Protein AF-A0A1A8M4X8-F1 (afdb_monomer_lite)

Secondary structure (DSSP, 8-state):
------------------------EEE--HHHHHTTS-HHHHHHHHHHHHHH-S-HHHHHHHHHHHHHTT--HHHHHHTSPPPS-EEEHHHHHHHHHHHHHHTTTTTTS----

pLDDT: mean 73.69, std 20.89, range [28.02, 93.0]

Sequence (113 aa):
QQITFKTISRRERLNSSCFEQQEFFVEDVTALADNGCKNDFLCKVESILQSHGKEETLVRNLGTYIQSLNVNCTKELEKVPKSKVSKPITNLLQQLDRCSKWLNFNAQSSSSN

Structure (mmCIF, N/CA/C/O backbone):
data_AF-A0A1A8M4X8-F1
#
_entry.id   AF-A0A1A8M4X8-F1
#
loop_
_atom_site.group_PDB
_atom_site.id
_atom_site.type_symbol
_atom_site.label_atom_id
_atom_site.label_alt_id
_atom_site.label_comp_id
_atom_site.label_asym_id
_atom_site.label_entity_id
_atom_site.label_seq_id
_atom_site.pdbx_PDB_ins_code
_atom_site.Cartn_x
_atom_site.Cartn_y
_atom_site.Cartn_z
_atom_site.occupancy
_atom_site.B_iso_or_equiv
_atom_site.auth_seq_id
_atom_site.auth_comp_id
_atom_site.auth_asym_id
_atom_site.auth_atom_id
_atom_site.pdbx_PDB_model_num
ATOM 1 N N . GLN A 1 1 ? 19.396 -10.151 8.517 1.00 34.12 1 GLN A N 1
ATOM 2 C CA . GLN A 1 1 ? 18.239 -10.085 9.436 1.00 34.12 1 GLN A CA 1
ATOM 3 C C . GLN A 1 1 ? 16.988 -10.070 8.576 1.00 34.12 1 GLN A C 1
ATOM 5 O O . GLN A 1 1 ? 16.899 -9.238 7.687 1.00 34.12 1 GLN A O 1
ATOM 10 N N . GLN A 1 2 ? 16.107 -11.055 8.739 1.00 28.02 2 GLN A N 1
ATOM 11 C CA . GLN A 1 2 ? 14.896 -11.208 7.931 1.00 28.02 2 GLN A CA 1
ATOM 12 C C . GLN A 1 2 ? 13.773 -10.405 8.592 1.00 28.02 2 GLN A C 1
ATOM 14 O O . GLN A 1 2 ? 13.398 -10.715 9.724 1.00 28.02 2 GLN A O 1
ATOM 19 N N . ILE A 1 3 ? 13.241 -9.378 7.924 1.00 34.41 3 ILE A N 1
ATOM 20 C CA . ILE A 1 3 ? 12.040 -8.688 8.407 1.00 34.41 3 ILE A CA 1
ATOM 21 C C . ILE A 1 3 ? 10.857 -9.603 8.101 1.00 34.41 3 ILE A C 1
ATOM 23 O O . ILE A 1 3 ? 10.311 -9.634 7.003 1.00 34.41 3 ILE A O 1
ATOM 27 N N . THR A 1 4 ? 10.516 -10.426 9.085 1.00 29.64 4 THR A N 1
ATOM 28 C CA . THR A 1 4 ? 9.290 -11.214 9.068 1.00 29.64 4 THR A CA 1
ATOM 29 C C . THR A 1 4 ? 8.152 -10.259 9.395 1.00 29.64 4 THR A C 1
ATOM 31 O O . THR A 1 4 ? 8.036 -9.821 10.541 1.00 29.64 4 THR A O 1
ATOM 34 N N . PHE A 1 5 ? 7.301 -9.945 8.418 1.00 42.88 5 PHE A N 1
ATOM 35 C CA . PHE A 1 5 ? 5.971 -9.409 8.696 1.00 42.88 5 PHE A CA 1
ATOM 36 C C . PHE A 1 5 ? 5.200 -10.508 9.426 1.00 42.88 5 PHE A C 1
ATOM 38 O O . PHE A 1 5 ? 4.561 -11.362 8.811 1.00 42.88 5 PHE A O 1
ATOM 45 N N . LYS A 1 6 ? 5.348 -10.566 10.756 1.00 40.06 6 LYS A N 1
ATOM 46 C CA . LYS A 1 6 ? 4.531 -11.443 11.587 1.00 40.06 6 LYS A CA 1
ATOM 47 C C . LYS A 1 6 ? 3.098 -10.990 11.383 1.00 40.06 6 LYS A C 1
ATOM 49 O O . LYS A 1 6 ? 2.689 -9.941 11.868 1.00 40.06 6 LYS A O 1
ATOM 54 N N . THR A 1 7 ? 2.374 -11.799 10.625 1.00 40.06 7 THR A N 1
ATOM 55 C CA . THR A 1 7 ? 0.933 -11.752 10.474 1.00 40.06 7 THR A CA 1
ATOM 56 C C . THR A 1 7 ? 0.349 -11.531 11.862 1.00 40.06 7 THR A C 1
ATOM 58 O O . THR A 1 7 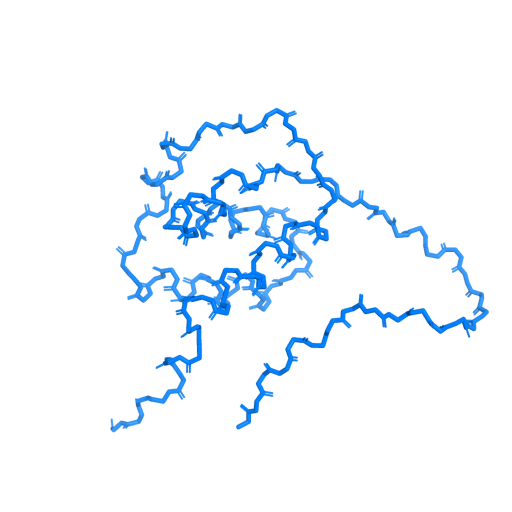? 0.564 -12.344 12.764 1.00 40.06 7 THR A O 1
ATOM 61 N N . ILE A 1 8 ? -0.345 -10.413 12.060 1.00 45.28 8 ILE A N 1
ATOM 62 C CA . ILE A 1 8 ? -1.147 -10.197 13.260 1.00 45.28 8 ILE A CA 1
ATOM 63 C C . ILE A 1 8 ? -2.333 -11.157 13.137 1.00 45.28 8 ILE A C 1
ATOM 65 O O . ILE A 1 8 ? -3.409 -10.820 12.666 1.00 45.28 8 ILE A O 1
ATOM 69 N N . SER A 1 9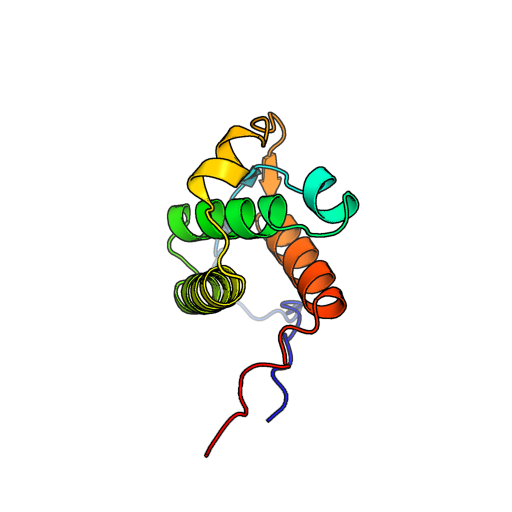 ? -2.087 -12.408 13.501 1.00 45.56 9 SER A N 1
ATOM 70 C CA . SER A 1 9 ? -3.097 -13.395 13.829 1.00 45.56 9 SER A CA 1
ATOM 71 C C . SER A 1 9 ? -2.749 -13.866 15.228 1.00 45.56 9 SER A C 1
ATOM 73 O O . SER A 1 9 ? -1.988 -14.810 15.423 1.00 45.56 9 SER A O 1
ATOM 75 N N . ARG A 1 10 ? -3.236 -13.130 16.230 1.00 41.31 10 ARG A N 1
ATOM 76 C CA . ARG A 1 10 ? -3.152 -13.547 17.630 1.00 41.31 10 ARG A CA 1
ATOM 77 C C . ARG A 1 10 ? -4.560 -13.822 18.140 1.00 41.31 10 ARG A C 1
ATOM 79 O O . ARG A 1 10 ? -5.135 -13.062 18.908 1.00 41.31 10 ARG A O 1
ATOM 86 N N . ARG A 1 11 ? -5.119 -14.941 17.674 1.00 47.22 11 ARG A N 1
ATOM 87 C CA . ARG A 1 11 ? -6.170 -15.668 18.393 1.00 47.22 11 ARG A CA 1
ATOM 88 C C . ARG A 1 11 ? -5.499 -16.486 19.498 1.00 47.22 11 ARG A C 1
ATOM 90 O O . ARG A 1 11 ? -5.334 -17.684 19.345 1.00 47.22 11 ARG A O 1
ATOM 97 N N . GLU A 1 12 ? -5.138 -15.849 20.607 1.00 43.81 12 GLU A N 1
ATOM 98 C CA . GLU A 1 12 ? -4.947 -16.551 21.882 1.00 43.81 12 GLU A CA 1
ATOM 99 C C . GLU A 1 12 ? -5.550 -15.700 23.001 1.00 43.81 12 GLU A C 1
ATOM 101 O O . GLU A 1 12 ? -5.107 -14.591 23.290 1.00 43.81 12 GLU A O 1
AT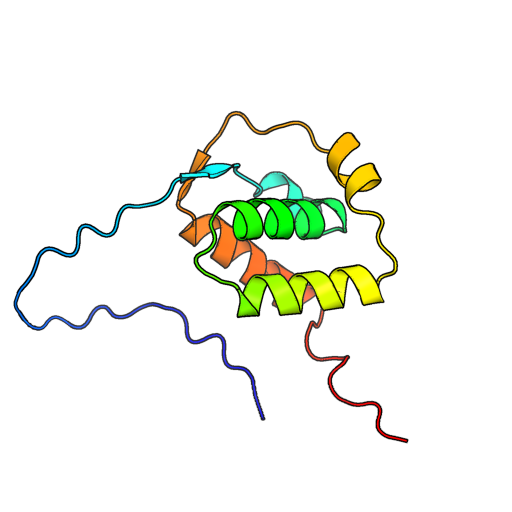OM 106 N N . ARG A 1 13 ? -6.655 -16.217 23.547 1.00 54.50 13 ARG A N 1
ATOM 107 C CA . ARG A 1 13 ? -7.441 -15.667 24.654 1.00 54.50 13 ARG A CA 1
ATOM 108 C C . ARG A 1 13 ? -6.578 -15.567 25.908 1.00 54.50 13 ARG A C 1
ATOM 110 O O . ARG A 1 13 ? -5.965 -16.569 26.244 1.00 54.50 13 ARG A O 1
ATOM 117 N N . LEU A 1 14 ? -6.665 -14.456 26.644 1.00 41.12 14 LEU A N 1
ATOM 118 C CA . LEU A 1 14 ? -6.620 -14.418 28.115 1.00 41.12 14 LEU A CA 1
ATOM 119 C C . LEU A 1 14 ? -7.131 -13.049 28.612 1.00 41.12 14 LEU A C 1
ATOM 121 O O . LEU A 1 14 ? -6.508 -12.024 28.379 1.00 41.12 14 LEU A O 1
ATOM 125 N N . ASN A 1 15 ? -8.305 -13.089 29.248 1.00 40.62 15 ASN A N 1
ATOM 126 C CA . ASN A 1 15 ? -8.881 -12.181 30.247 1.00 40.62 15 ASN A CA 1
ATOM 127 C C . ASN A 1 15 ? -8.636 -10.655 30.193 1.00 40.62 15 ASN A C 1
ATOM 129 O O . ASN A 1 15 ? -7.539 -10.156 30.402 1.00 40.62 15 ASN A O 1
ATOM 133 N N . SER A 1 16 ? -9.772 -9.950 30.223 1.00 44.34 16 SER A N 1
ATOM 134 C CA . SER A 1 16 ? -9.974 -8.674 30.924 1.00 44.34 16 SER A CA 1
ATOM 135 C C . SER A 1 16 ? -9.484 -7.396 30.241 1.00 44.34 16 SER A C 1
ATOM 137 O O . SER A 1 16 ? -8.562 -6.714 30.675 1.00 44.34 16 SER A O 1
ATOM 139 N N . SER A 1 17 ? -10.175 -7.033 29.170 1.00 39.00 17 SER A N 1
ATOM 140 C CA . SER A 1 17 ? -10.887 -5.754 29.011 1.00 39.00 17 SER A CA 1
ATOM 141 C C . SER A 1 17 ? -11.341 -5.690 27.559 1.00 39.00 17 SER A C 1
ATOM 143 O O . SER A 1 17 ? -10.605 -6.093 26.659 1.00 39.00 17 SER A O 1
ATOM 145 N N . CYS A 1 18 ? -12.575 -5.256 27.319 1.00 39.53 18 CYS A N 1
ATOM 146 C CA . CYS A 1 18 ? -13.041 -4.920 25.982 1.00 39.53 18 CYS A CA 1
ATOM 147 C C . CYS A 1 18 ? -12.182 -3.768 25.445 1.00 39.53 18 CYS A C 1
ATOM 149 O O . CYS A 1 18 ? -12.563 -2.608 25.545 1.00 39.53 18 CYS A O 1
ATOM 151 N N . PHE A 1 19 ? -11.012 -4.073 24.885 1.00 39.12 19 PHE A N 1
ATOM 152 C CA . PHE A 1 19 ? -10.448 -3.225 23.855 1.00 39.12 19 PHE A CA 1
ATOM 153 C C . PHE A 1 19 ? -11.410 -3.361 22.685 1.00 39.12 19 PHE A C 1
ATOM 155 O O . PHE A 1 19 ? -11.354 -4.329 21.927 1.00 39.12 19 PHE A O 1
ATOM 162 N N . GLU A 1 20 ? -12.348 -2.421 22.597 1.00 40.72 20 GLU A N 1
ATOM 163 C CA . GLU A 1 20 ? -12.983 -2.077 21.339 1.00 40.72 20 GLU A CA 1
ATOM 164 C C . GLU A 1 20 ? -11.841 -1.851 20.346 1.00 40.72 20 GLU A C 1
ATOM 166 O O . GLU A 1 20 ? -11.193 -0.803 20.328 1.00 40.72 20 GLU A O 1
ATOM 171 N N . GLN A 1 21 ? -11.516 -2.880 19.565 1.00 52.12 21 GLN A N 1
ATOM 172 C CA . GLN A 1 21 ? -10.753 -2.701 18.348 1.00 52.12 21 GLN A CA 1
ATOM 173 C C . GLN A 1 21 ? -11.663 -1.851 17.473 1.00 52.12 21 GLN A C 1
ATOM 175 O O . GLN A 1 21 ? -12.509 -2.391 16.769 1.00 52.12 21 GLN A O 1
ATOM 180 N N . GLN A 1 22 ? -11.574 -0.524 17.599 1.00 53.72 22 GLN A N 1
ATOM 181 C CA . GLN A 1 22 ? -12.186 0.377 16.637 1.00 53.72 22 GLN A CA 1
ATOM 182 C C . GLN A 1 22 ? -11.633 -0.051 15.284 1.00 53.72 22 GLN A C 1
ATOM 184 O O . GLN A 1 22 ? -10.461 0.169 14.976 1.00 53.72 22 GLN A O 1
ATOM 189 N N . GLU A 1 23 ? -12.450 -0.768 14.521 1.00 64.94 23 GLU A N 1
ATOM 190 C CA . GLU A 1 23 ? -12.135 -1.100 13.148 1.00 64.94 23 GLU A CA 1
ATOM 191 C C . GLU A 1 23 ? -12.170 0.220 12.391 1.00 64.94 23 GLU A C 1
ATOM 193 O O . GLU A 1 23 ? -13.227 0.765 12.080 1.00 64.94 23 GLU A O 1
ATOM 198 N N . PHE A 1 24 ? -10.991 0.797 12.178 1.00 78.88 24 PHE A N 1
ATOM 199 C CA . PHE A 1 24 ? -10.857 2.012 11.395 1.00 78.88 24 PHE A CA 1
ATOM 200 C C . PHE A 1 24 ? -11.112 1.662 9.935 1.00 78.88 24 PHE A C 1
ATOM 202 O O . PHE A 1 24 ? -10.438 0.802 9.362 1.00 78.88 24 PHE A O 1
ATOM 209 N N . PHE A 1 25 ? -12.095 2.331 9.341 1.00 86.19 25 PHE A N 1
ATOM 210 C CA . PHE A 1 25 ? -12.399 2.207 7.926 1.00 86.19 25 PHE A CA 1
ATOM 211 C C . PHE A 1 25 ? -11.639 3.277 7.153 1.00 86.19 25 PHE A C 1
ATOM 213 O O . PHE A 1 25 ? -11.669 4.457 7.495 1.00 86.19 25 PHE A O 1
ATOM 220 N N . VAL A 1 26 ? -10.958 2.847 6.102 1.00 89.19 26 VAL A N 1
ATOM 221 C CA . VAL A 1 26 ? -10.166 3.690 5.210 1.00 89.19 26 VAL A CA 1
ATOM 222 C C . VAL A 1 26 ? -10.604 3.466 3.773 1.00 89.19 26 VAL A C 1
ATOM 224 O O . VAL A 1 26 ? -11.311 2.507 3.466 1.00 89.19 26 VAL A O 1
ATOM 227 N N . GLU A 1 27 ? -10.203 4.366 2.887 1.00 90.50 27 GLU A N 1
ATOM 228 C CA . GLU A 1 27 ? -10.514 4.277 1.464 1.00 90.50 27 GLU A CA 1
ATOM 229 C C . GLU A 1 27 ? -10.030 2.948 0.854 1.00 90.50 27 GLU A C 1
ATOM 231 O O . GLU A 1 27 ? -8.908 2.502 1.105 1.00 90.50 27 GLU A O 1
ATOM 236 N N . ASP A 1 28 ? -10.883 2.300 0.055 1.00 90.50 28 ASP A N 1
ATOM 237 C CA . ASP A 1 28 ? -10.532 1.046 -0.609 1.00 90.50 28 ASP A CA 1
ATOM 238 C C . ASP A 1 28 ? -9.567 1.279 -1.778 1.00 90.50 28 ASP A C 1
ATOM 240 O O . ASP A 1 28 ? -9.911 1.927 -2.766 1.00 90.50 28 ASP A O 1
ATOM 244 N N . VAL A 1 29 ? -8.381 0.676 -1.680 1.00 91.56 29 VAL A N 1
ATOM 245 C CA . VAL A 1 29 ? -7.314 0.726 -2.692 1.00 91.56 29 VAL A CA 1
ATOM 246 C C . VAL A 1 29 ? -7.162 -0.580 -3.482 1.00 91.56 29 VAL A C 1
ATOM 248 O O . VAL A 1 29 ? -6.194 -0.735 -4.223 1.00 91.56 29 VAL A O 1
ATOM 251 N N . THR A 1 30 ? -8.092 -1.534 -3.340 1.00 90.94 30 THR A N 1
ATOM 252 C CA . THR A 1 30 ? -7.994 -2.868 -3.971 1.00 90.94 30 THR A CA 1
ATOM 253 C C . THR A 1 30 ? -7.793 -2.772 -5.486 1.00 90.94 30 THR A C 1
ATOM 255 O O . THR A 1 30 ? -6.914 -3.431 -6.028 1.00 90.94 30 THR A O 1
ATOM 258 N N . ALA A 1 31 ? -8.521 -1.878 -6.164 1.00 90.19 31 ALA A N 1
ATOM 259 C CA . ALA A 1 31 ? -8.377 -1.677 -7.607 1.00 90.19 31 ALA A CA 1
ATOM 260 C C . ALA A 1 31 ? -6.970 -1.197 -8.015 1.00 90.19 31 ALA A C 1
ATOM 262 O O . ALA A 1 31 ? -6.472 -1.583 -9.069 1.00 90.19 31 ALA A O 1
ATOM 263 N N . LEU A 1 32 ? -6.310 -0.386 -7.179 1.00 90.12 32 LEU A N 1
ATOM 264 C CA . LEU A 1 32 ? -4.941 0.081 -7.425 1.00 90.12 32 LEU A CA 1
ATOM 265 C C . LEU A 1 32 ? -3.925 -1.048 -7.204 1.00 90.12 32 LEU A C 1
ATOM 267 O O . LEU A 1 32 ? -2.975 -1.189 -7.974 1.00 90.12 32 LEU A O 1
ATOM 271 N N . ALA A 1 33 ? -4.151 -1.884 -6.185 1.00 89.19 33 ALA A N 1
ATOM 272 C CA . ALA A 1 33 ? -3.338 -3.072 -5.940 1.00 89.19 33 ALA A CA 1
ATOM 273 C C . ALA A 1 33 ? -3.449 -4.069 -7.107 1.00 89.19 33 ALA A C 1
ATOM 275 O O . ALA A 1 33 ? -2.433 -4.517 -7.637 1.00 89.19 33 ALA A O 1
ATOM 276 N N . ASP A 1 34 ? -4.670 -4.349 -7.569 1.00 88.81 34 ASP A N 1
ATOM 277 C CA . ASP A 1 34 ? -4.924 -5.261 -8.688 1.00 88.81 34 ASP A CA 1
ATOM 278 C C . ASP A 1 34 ? -4.430 -4.701 -10.036 1.00 88.81 34 ASP A C 1
ATOM 280 O O . ASP A 1 34 ? -4.078 -5.470 -10.927 1.00 88.81 34 ASP A O 1
ATOM 284 N N . ASN A 1 35 ? -4.292 -3.375 -10.168 1.00 87.50 35 ASN A N 1
ATOM 285 C CA . ASN A 1 35 ? -3.644 -2.721 -11.315 1.00 87.50 35 ASN A CA 1
ATOM 286 C C . ASN A 1 35 ? -2.097 -2.783 -11.274 1.00 87.50 35 ASN A C 1
ATOM 288 O O . ASN A 1 35 ? -1.412 -2.090 -12.036 1.00 87.50 35 ASN A O 1
ATOM 292 N N . GLY A 1 36 ? -1.534 -3.618 -10.398 1.00 86.12 36 GLY A N 1
ATOM 293 C CA . GLY A 1 36 ? -0.111 -3.946 -10.372 1.00 86.12 36 GLY A CA 1
ATOM 294 C C . GLY A 1 36 ? 0.713 -3.151 -9.365 1.00 86.12 36 GLY A C 1
ATOM 295 O O . GLY A 1 36 ? 1.906 -2.977 -9.596 1.00 86.12 36 GLY A O 1
ATOM 296 N N . CYS A 1 37 ? 0.110 -2.678 -8.269 1.00 88.75 37 CYS A N 1
ATOM 297 C CA . CYS A 1 37 ? 0.837 -2.050 -7.156 1.00 88.75 37 CYS A CA 1
ATOM 298 C C . CYS A 1 37 ? 1.760 -0.893 -7.589 1.00 88.75 37 CYS A C 1
ATOM 300 O O . CYS A 1 37 ? 2.893 -0.782 -7.120 1.00 88.75 37 CYS A O 1
ATOM 302 N N . LYS A 1 38 ? 1.297 -0.066 -8.532 1.00 89.31 38 LYS A N 1
ATOM 303 C CA . LYS A 1 38 ? 2.094 1.007 -9.137 1.00 89.31 38 LYS A CA 1
ATOM 304 C C . LYS A 1 38 ? 2.287 2.179 -8.161 1.00 89.31 38 LYS A C 1
ATOM 306 O O . LYS A 1 38 ? 1.877 2.149 -7.001 1.00 89.31 38 LYS A O 1
ATOM 311 N N . ASN A 1 39 ? 2.949 3.229 -8.636 1.00 90.81 39 ASN A N 1
ATOM 312 C CA . ASN A 1 39 ? 3.262 4.421 -7.846 1.00 90.81 39 ASN A CA 1
ATOM 313 C C . ASN A 1 39 ? 2.015 5.072 -7.223 1.00 90.81 39 ASN A C 1
ATOM 315 O O . ASN A 1 39 ? 2.059 5.512 -6.078 1.00 90.81 39 ASN A O 1
ATOM 319 N N . ASP A 1 40 ? 0.897 5.074 -7.948 1.00 91.75 40 ASP A N 1
AT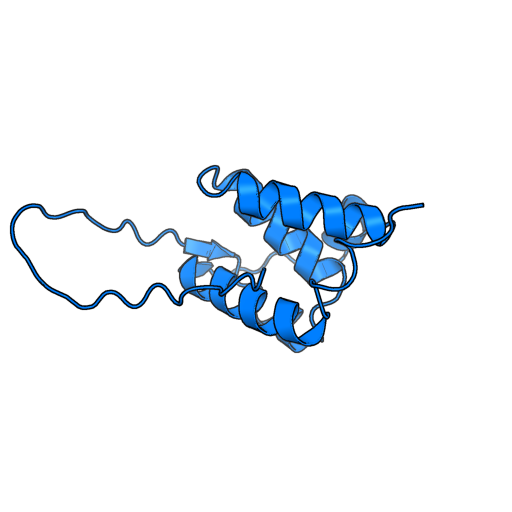OM 320 C CA . ASP A 1 40 ? -0.409 5.544 -7.484 1.00 91.75 40 ASP A CA 1
ATOM 321 C C . ASP A 1 40 ? -0.906 4.792 -6.236 1.00 91.75 40 ASP A C 1
ATOM 323 O O . ASP A 1 40 ? -1.344 5.424 -5.273 1.00 91.75 40 ASP A O 1
ATOM 327 N N . PHE A 1 41 ? -0.769 3.464 -6.205 1.00 92.44 41 PHE A N 1
ATOM 328 C CA . PHE A 1 41 ? -1.068 2.632 -5.041 1.00 92.44 41 PHE A CA 1
ATOM 329 C C . PHE A 1 41 ? -0.195 3.015 -3.841 1.00 92.44 41 PHE A C 1
ATOM 331 O O . PHE A 1 41 ? -0.722 3.267 -2.757 1.00 92.44 41 PHE A O 1
ATOM 338 N N . LEU A 1 42 ? 1.128 3.088 -4.030 1.00 90.94 42 LEU A N 1
ATOM 339 C CA . LEU A 1 42 ? 2.077 3.377 -2.948 1.00 90.94 42 LEU A CA 1
ATOM 340 C C . LEU A 1 42 ? 1.824 4.759 -2.336 1.00 90.94 42 LEU A C 1
ATOM 342 O O . LEU A 1 42 ? 1.712 4.883 -1.117 1.00 90.94 42 LEU A O 1
ATOM 346 N N . CYS A 1 43 ? 1.655 5.775 -3.184 1.00 92.62 43 CYS A N 1
ATOM 347 C CA . CYS A 1 43 ? 1.333 7.134 -2.761 1.00 92.62 43 CYS A CA 1
ATOM 348 C C . CYS A 1 43 ? -0.010 7.213 -2.030 1.00 92.62 43 CYS A C 1
ATOM 350 O O . CYS A 1 43 ? -0.146 7.934 -1.042 1.00 92.62 43 CYS A O 1
ATOM 352 N N . LYS A 1 44 ? -1.016 6.457 -2.486 1.00 93.00 44 LYS A N 1
ATOM 353 C CA . LYS A 1 44 ? -2.331 6.435 -1.842 1.00 93.00 44 LYS A CA 1
ATOM 354 C C . LYS A 1 44 ? -2.276 5.789 -0.461 1.00 93.00 44 LYS A C 1
ATOM 356 O O . LYS A 1 44 ? -2.856 6.323 0.482 1.00 93.00 44 LYS A O 1
ATOM 361 N N . VAL A 1 45 ? -1.567 4.670 -0.332 1.00 91.38 45 VAL A N 1
ATOM 362 C CA . VAL A 1 45 ? -1.386 3.963 0.943 1.00 91.38 45 VAL A CA 1
ATOM 363 C C . VAL A 1 45 ? -0.615 4.831 1.937 1.00 91.38 45 VAL A C 1
ATOM 365 O O . VAL A 1 45 ? -1.029 4.935 3.090 1.00 91.38 45 VAL A O 1
ATOM 368 N N . GLU A 1 46 ? 0.458 5.492 1.498 1.00 91.19 46 GLU A N 1
ATOM 369 C CA . GLU A 1 46 ? 1.256 6.386 2.343 1.00 91.19 46 GLU A CA 1
ATOM 370 C C . GLU A 1 46 ? 0.418 7.551 2.889 1.00 91.19 46 GLU A C 1
ATOM 372 O O . GLU A 1 46 ? 0.379 7.751 4.103 1.00 91.19 46 GLU A O 1
ATOM 377 N N . SER A 1 47 ? -0.374 8.204 2.032 1.00 91.00 47 SER A N 1
ATOM 378 C CA . SER A 1 47 ? -1.278 9.290 2.428 1.00 91.00 47 SER A CA 1
ATOM 379 C C . SER A 1 47 ? -2.358 8.847 3.431 1.00 91.00 47 SER A C 1
ATOM 381 O O . SER A 1 47 ? -2.647 9.556 4.404 1.00 91.00 47 SER A O 1
ATOM 383 N N . ILE A 1 48 ? -2.941 7.655 3.240 1.00 90.06 48 ILE A N 1
ATOM 384 C CA . ILE A 1 48 ? -3.935 7.089 4.167 1.00 90.06 48 ILE A CA 1
ATOM 385 C C . ILE A 1 48 ? -3.293 6.784 5.528 1.00 90.06 48 ILE A C 1
ATOM 387 O O . ILE A 1 48 ? -3.858 7.127 6.568 1.00 90.06 48 ILE A O 1
ATOM 391 N N . LEU A 1 49 ? -2.112 6.160 5.536 1.00 88.62 49 LEU A N 1
ATOM 392 C CA . LEU A 1 49 ? -1.417 5.791 6.771 1.00 88.62 49 LEU A CA 1
ATOM 393 C C . LEU A 1 49 ? -0.905 7.021 7.536 1.00 88.62 49 LEU A C 1
ATOM 395 O O . LEU A 1 49 ? -1.026 7.056 8.761 1.00 88.62 49 LEU A O 1
ATOM 399 N N . GLN A 1 50 ? -0.412 8.047 6.831 1.00 88.25 50 GLN A N 1
ATOM 400 C CA . GLN A 1 50 ? -0.057 9.344 7.422 1.00 88.25 50 GLN A CA 1
ATOM 401 C C . GLN A 1 50 ? -1.245 9.980 8.137 1.00 88.25 50 GLN A C 1
ATOM 403 O O . GLN A 1 50 ? -1.120 10.407 9.282 1.00 88.25 50 GLN A O 1
ATOM 408 N N . SER A 1 51 ? -2.412 9.983 7.490 1.00 85.12 51 SER A N 1
ATOM 409 C CA . SER A 1 51 ? -3.639 10.546 8.062 1.00 85.12 51 SER A CA 1
ATOM 410 C C . SER A 1 51 ? -4.115 9.786 9.306 1.00 85.12 51 SER A C 1
ATOM 412 O O . SER A 1 51 ? -4.816 10.348 10.143 1.00 85.12 51 SER A O 1
ATOM 414 N N . HIS A 1 52 ? -3.745 8.509 9.435 1.00 78.81 52 HIS A N 1
ATOM 415 C CA . HIS A 1 52 ? -4.151 7.654 10.547 1.00 78.81 52 HIS A CA 1
ATOM 416 C C . HIS A 1 52 ? -3.231 7.765 11.778 1.00 78.81 52 HIS A C 1
ATOM 418 O O . HIS A 1 52 ? -3.657 7.448 12.885 1.00 78.81 52 HIS A O 1
ATOM 424 N N . GLY A 1 53 ? -1.974 8.196 11.617 1.00 70.38 53 GLY A N 1
ATOM 425 C CA . GLY A 1 53 ? -1.062 8.537 12.722 1.00 70.38 53 GLY A CA 1
ATOM 426 C C . GLY A 1 53 ? -0.615 7.390 13.647 1.00 70.38 53 GLY A C 1
ATOM 427 O O . GLY A 1 53 ? 0.121 7.639 14.595 1.00 70.38 53 GLY A O 1
ATOM 428 N N . LYS A 1 54 ? -1.032 6.136 13.411 1.00 66.75 54 LYS A N 1
ATOM 429 C CA . LYS A 1 54 ? -0.729 4.987 14.298 1.00 66.75 54 LYS A CA 1
ATOM 430 C C . LYS A 1 54 ? 0.430 4.088 13.843 1.00 66.75 54 LYS A C 1
ATOM 432 O O . LYS A 1 54 ? 0.716 3.104 14.509 1.00 66.75 54 LYS A O 1
ATOM 437 N N . GLU A 1 55 ? 1.099 4.408 12.736 1.00 71.31 55 GLU A N 1
ATOM 438 C CA . GLU A 1 55 ? 2.088 3.527 12.086 1.00 71.31 55 GLU A CA 1
ATOM 439 C C . GLU A 1 55 ? 3.292 4.323 11.530 1.00 71.31 55 GLU A C 1
ATOM 441 O O . GLU A 1 55 ? 3.669 4.191 10.365 1.00 71.31 55 GLU A O 1
ATOM 446 N N . GLU A 1 56 ? 3.906 5.184 12.354 1.00 77.38 56 GLU A N 1
ATOM 447 C CA . GLU A 1 56 ? 4.978 6.110 11.929 1.00 77.38 56 GLU A CA 1
ATOM 448 C C . GLU A 1 56 ? 6.166 5.412 11.247 1.00 77.38 56 GLU A C 1
ATOM 450 O O . GLU A 1 56 ? 6.670 5.891 10.233 1.00 77.38 56 GLU A O 1
ATOM 455 N N . THR A 1 57 ? 6.602 4.256 11.756 1.00 81.19 57 THR A N 1
ATOM 456 C CA . THR A 1 57 ? 7.720 3.502 11.163 1.00 81.19 57 THR A CA 1
ATOM 457 C C . THR A 1 57 ? 7.374 2.968 9.774 1.00 81.19 57 THR A C 1
ATOM 459 O O . THR A 1 57 ? 8.200 3.036 8.864 1.00 81.19 57 THR A O 1
ATOM 462 N N . LEU A 1 58 ? 6.154 2.452 9.592 1.00 81.81 58 LEU A N 1
ATOM 463 C CA . LEU A 1 58 ? 5.689 1.945 8.302 1.00 81.81 58 LEU A CA 1
ATOM 464 C C . LEU A 1 58 ? 5.567 3.085 7.290 1.00 81.81 58 LEU A C 1
ATOM 466 O O . LEU A 1 58 ? 6.075 2.965 6.177 1.00 81.81 58 LEU A O 1
ATOM 470 N N . VAL A 1 59 ? 4.956 4.199 7.703 1.00 85.75 59 VAL A N 1
ATOM 471 C CA . VAL A 1 59 ? 4.849 5.425 6.903 1.00 85.75 59 VAL A CA 1
ATOM 472 C C . VAL A 1 59 ? 6.230 5.917 6.486 1.00 85.75 59 VAL A C 1
ATOM 474 O O . VAL A 1 59 ? 6.449 6.191 5.310 1.00 85.75 59 VAL A O 1
ATOM 477 N N . ARG A 1 60 ? 7.187 5.979 7.420 1.00 85.56 60 ARG A N 1
ATOM 478 C CA . ARG A 1 60 ? 8.548 6.440 7.133 1.00 85.56 60 ARG A CA 1
ATOM 479 C C . ARG A 1 60 ? 9.246 5.546 6.114 1.00 85.56 60 ARG A C 1
ATOM 481 O O . ARG A 1 60 ? 9.812 6.054 5.154 1.00 85.56 60 ARG A O 1
ATOM 488 N N . ASN A 1 61 ? 9.186 4.228 6.300 1.00 85.12 61 ASN A N 1
ATOM 489 C CA . ASN A 1 61 ? 9.821 3.272 5.392 1.00 85.12 61 ASN A CA 1
ATOM 490 C C . ASN A 1 61 ? 9.192 3.312 3.992 1.00 85.12 61 ASN A C 1
ATOM 492 O O . ASN A 1 61 ? 9.911 3.286 2.993 1.00 85.12 61 ASN A O 1
ATOM 496 N N . LEU A 1 62 ? 7.862 3.408 3.920 1.00 85.31 62 LEU A N 1
ATOM 497 C CA . LEU A 1 62 ? 7.138 3.549 2.660 1.00 85.31 62 LEU A CA 1
ATOM 498 C C . LEU A 1 62 ? 7.497 4.870 1.963 1.00 85.31 62 LEU A C 1
ATOM 500 O O . LEU A 1 62 ? 7.792 4.864 0.771 1.00 85.31 62 LEU A O 1
ATOM 504 N N . GLY A 1 63 ? 7.566 5.973 2.711 1.00 86.81 63 GLY A N 1
ATOM 505 C CA . GLY A 1 63 ? 7.981 7.281 2.203 1.00 86.81 63 GLY A CA 1
ATOM 506 C C . GLY A 1 63 ? 9.414 7.283 1.664 1.00 86.81 63 GLY A C 1
ATOM 507 O O . GLY A 1 63 ? 9.653 7.768 0.561 1.00 86.81 63 GLY A O 1
ATOM 508 N N . THR A 1 64 ? 10.368 6.676 2.379 1.00 87.69 64 THR A N 1
ATOM 509 C CA . THR A 1 64 ? 11.756 6.534 1.901 1.00 87.69 64 THR A CA 1
ATOM 510 C C . THR A 1 64 ? 11.837 5.726 0.606 1.00 87.69 64 THR A C 1
ATOM 512 O O . THR A 1 64 ? 12.588 6.091 -0.296 1.00 87.69 64 THR A O 1
ATOM 515 N N . TYR A 1 65 ? 11.049 4.658 0.477 1.00 85.81 65 TYR A N 1
ATOM 516 C CA . TYR A 1 65 ? 11.001 3.867 -0.752 1.00 85.81 65 TYR A CA 1
ATOM 517 C C . TYR A 1 65 ? 10.398 4.650 -1.927 1.00 85.81 65 TYR A C 1
ATOM 519 O O . TYR A 1 65 ? 10.958 4.679 -3.016 1.00 85.81 65 TYR A O 1
ATOM 527 N N . ILE A 1 66 ? 9.287 5.354 -1.709 1.00 87.62 66 ILE A N 1
ATOM 528 C CA . ILE A 1 66 ? 8.678 6.222 -2.729 1.00 87.62 66 ILE A CA 1
ATOM 529 C C . ILE A 1 66 ? 9.677 7.291 -3.204 1.00 87.62 66 ILE A C 1
ATOM 531 O O . ILE A 1 66 ? 9.784 7.560 -4.403 1.00 87.62 66 ILE A O 1
ATOM 535 N N . GLN A 1 67 ? 10.439 7.873 -2.274 1.00 87.75 67 GLN A N 1
ATOM 536 C CA . GLN A 1 67 ? 11.497 8.832 -2.590 1.00 87.75 67 GLN A CA 1
ATOM 537 C C . GLN A 1 67 ? 12.631 8.198 -3.401 1.00 87.75 67 GLN A C 1
ATOM 539 O O . GLN A 1 67 ? 13.101 8.820 -4.352 1.00 87.75 67 GLN A O 1
ATOM 544 N N . SER A 1 68 ? 13.052 6.968 -3.085 1.00 87.19 68 SER A N 1
ATOM 545 C CA . SER A 1 68 ? 14.108 6.284 -3.845 1.00 87.19 68 SER A CA 1
ATOM 546 C C . SER A 1 68 ? 13.682 5.942 -5.277 1.00 87.19 68 SER A C 1
ATOM 548 O O . SER A 1 68 ? 14.521 5.913 -6.177 1.00 87.19 68 SER A O 1
ATOM 550 N N . LEU A 1 69 ? 12.378 5.772 -5.513 1.00 85.50 69 LEU A N 1
ATOM 551 C CA . LEU A 1 69 ? 11.786 5.634 -6.846 1.00 85.50 69 LEU A CA 1
ATOM 552 C C . LEU A 1 69 ? 11.636 6.970 -7.600 1.00 85.50 69 LEU A C 1
ATOM 554 O O . LEU A 1 69 ? 11.196 6.976 -8.751 1.00 85.50 69 LEU A O 1
ATOM 558 N N . ASN A 1 70 ? 11.986 8.098 -6.973 1.00 89.19 70 ASN A N 1
ATOM 559 C CA . ASN A 1 70 ? 11.842 9.450 -7.518 1.00 89.19 70 ASN A CA 1
ATOM 560 C C . ASN A 1 70 ? 10.399 9.765 -7.973 1.00 89.19 70 ASN A C 1
ATOM 562 O O . ASN A 1 70 ? 10.165 10.415 -8.997 1.00 89.19 70 ASN A O 1
ATOM 566 N N . VAL A 1 71 ? 9.416 9.266 -7.218 1.00 89.69 71 VAL A N 1
ATOM 567 C CA . VAL A 1 71 ? 7.987 9.407 -7.517 1.00 89.69 71 VAL A CA 1
ATOM 568 C C . VAL A 1 71 ? 7.448 10.722 -6.965 1.00 89.69 71 VAL A C 1
ATOM 570 O O . VAL A 1 71 ? 7.647 11.062 -5.802 1.00 89.69 71 VAL A O 1
ATOM 573 N N . ASN A 1 72 ? 6.688 11.448 -7.786 1.00 91.75 72 ASN A N 1
ATOM 574 C CA . ASN A 1 72 ? 5.939 12.619 -7.341 1.00 91.75 72 ASN A CA 1
ATOM 575 C C . ASN A 1 72 ? 4.511 12.211 -6.950 1.00 91.75 72 ASN A C 1
ATOM 577 O O . ASN A 1 72 ? 3.624 12.149 -7.804 1.00 91.75 72 ASN A O 1
ATOM 581 N N . CYS A 1 73 ? 4.287 11.958 -5.660 1.00 90.50 73 CYS A N 1
ATOM 582 C CA . CYS A 1 73 ? 2.979 11.512 -5.184 1.00 90.50 73 CYS A CA 1
ATOM 583 C C . CYS A 1 73 ? 1.853 12.516 -5.408 1.00 90.50 73 CYS A C 1
ATOM 585 O O . CYS A 1 73 ? 0.728 12.091 -5.643 1.00 90.50 73 CYS A O 1
ATOM 587 N N . THR A 1 74 ? 2.127 13.822 -5.423 1.00 91.19 74 THR A N 1
ATOM 588 C CA . THR A 1 74 ? 1.103 14.827 -5.737 1.00 91.19 74 THR A CA 1
ATOM 589 C C . THR A 1 74 ? 0.511 14.586 -7.127 1.00 91.19 74 THR A C 1
ATOM 591 O O . THR A 1 74 ? -0.704 14.502 -7.269 1.00 91.19 74 THR A O 1
ATOM 594 N N . LYS A 1 75 ? 1.365 14.371 -8.138 1.00 91.12 75 LYS A N 1
ATOM 595 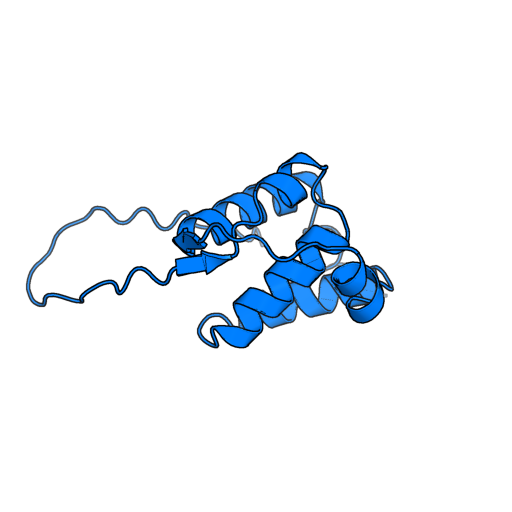C CA . LYS A 1 75 ? 0.927 14.097 -9.520 1.00 91.12 75 LYS A CA 1
ATOM 596 C C . LYS A 1 75 ? 0.264 12.734 -9.687 1.00 91.12 75 LYS A C 1
ATOM 598 O O . LYS A 1 75 ? -0.623 12.584 -10.522 1.00 91.12 75 LYS A O 1
ATOM 603 N N . GLU A 1 76 ? 0.720 11.723 -8.952 1.00 91.50 76 GLU A N 1
ATOM 604 C CA . GLU A 1 76 ? 0.106 10.395 -9.020 1.00 91.50 76 GLU A CA 1
ATOM 605 C C . GLU A 1 76 ? -1.285 10.402 -8.377 1.00 91.50 76 GLU A C 1
ATOM 607 O O . GLU A 1 76 ? -2.228 9.872 -8.959 1.00 91.50 76 GLU A O 1
ATOM 612 N N . LEU A 1 77 ? -1.453 11.086 -7.242 1.00 89.88 77 LEU A N 1
ATOM 613 C CA . LEU A 1 77 ? -2.734 11.180 -6.541 1.00 89.88 77 LEU A CA 1
ATOM 614 C C . LEU A 1 77 ? -3.788 12.002 -7.297 1.00 89.88 77 LEU A C 1
ATOM 616 O O . LEU A 1 77 ? -4.970 11.694 -7.174 1.00 89.88 77 LEU A O 1
ATOM 620 N N . GLU A 1 78 ? -3.396 12.986 -8.112 1.00 89.12 78 GLU A N 1
ATOM 621 C CA . GLU A 1 78 ? -4.321 13.718 -8.998 1.00 89.12 78 GLU A CA 1
ATOM 622 C C . GLU A 1 78 ? -5.047 12.800 -9.994 1.00 89.12 78 GLU A C 1
ATOM 624 O O . GLU A 1 78 ? -6.186 13.068 -10.377 1.00 89.12 78 GLU A O 1
ATOM 629 N N . LYS A 1 79 ? -4.401 11.702 -10.402 1.00 86.25 79 LYS A N 1
ATOM 630 C CA . LYS A 1 79 ? -4.952 10.726 -11.354 1.00 86.25 79 LYS A CA 1
ATOM 631 C C . LYS A 1 79 ? -5.838 9.685 -10.675 1.00 86.25 79 LYS A C 1
ATOM 633 O O . LYS A 1 79 ? -6.574 8.976 -11.360 1.00 86.25 79 LYS A O 1
ATOM 638 N N . VAL A 1 80 ? -5.750 9.559 -9.350 1.00 86.06 80 VAL A N 1
ATOM 639 C CA . VAL A 1 80 ? -6.469 8.539 -8.589 1.00 86.06 80 VAL A CA 1
ATOM 640 C C . VAL A 1 80 ? -7.858 9.063 -8.232 1.00 86.06 80 VAL A C 1
ATOM 642 O O . VAL A 1 80 ? -7.980 9.979 -7.411 1.00 86.06 80 VAL A O 1
ATOM 645 N N . PRO A 1 81 ? -8.936 8.484 -8.789 1.00 83.75 81 PRO A N 1
ATOM 646 C CA . PRO A 1 81 ? -10.276 8.840 -8.361 1.00 83.75 81 PRO A CA 1
ATOM 647 C C . PRO A 1 81 ? -10.461 8.438 -6.897 1.00 83.75 81 PRO A C 1
ATOM 649 O O . PRO A 1 81 ? -10.06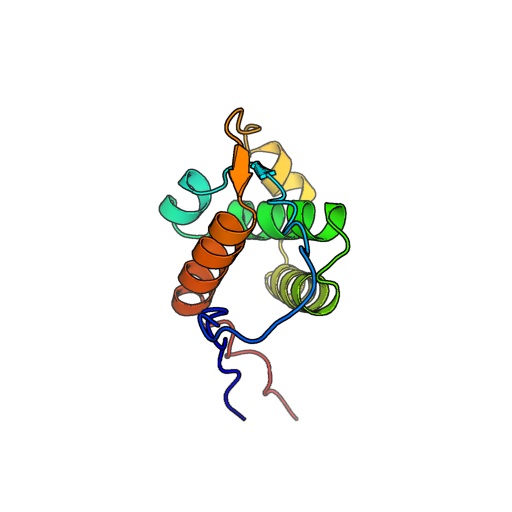2 7.350 -6.482 1.00 83.75 81 PRO A O 1
ATOM 652 N N . LYS A 1 82 ? -11.102 9.307 -6.111 1.00 80.00 82 LYS A N 1
ATOM 653 C CA . LYS A 1 82 ? -11.470 8.971 -4.732 1.00 80.00 82 LYS A CA 1
ATOM 654 C C . LYS A 1 82 ? -12.453 7.803 -4.743 1.00 80.00 82 LYS A C 1
ATOM 656 O O . LYS A 1 82 ? -13.526 7.900 -5.346 1.00 80.00 82 LYS A O 1
ATOM 661 N N . SER A 1 83 ? -12.109 6.720 -4.060 1.00 82.56 83 SER A N 1
ATOM 662 C CA . SER A 1 83 ? -13.028 5.609 -3.852 1.00 82.56 83 SER A CA 1
ATOM 663 C C . SER A 1 83 ? -14.142 6.028 -2.895 1.00 82.56 83 SER A C 1
ATOM 665 O O . SER A 1 83 ? -13.909 6.663 -1.868 1.00 82.56 83 SER A O 1
ATOM 667 N N . LYS A 1 84 ? -15.379 5.661 -3.240 1.00 83.00 84 LYS A N 1
ATOM 668 C CA . LYS A 1 84 ? -16.554 5.820 -2.366 1.00 83.00 84 LYS A CA 1
ATOM 669 C C . LYS A 1 84 ? -16.714 4.649 -1.394 1.00 83.00 84 LYS A C 1
ATOM 671 O O . LYS A 1 84 ? -17.608 4.670 -0.556 1.00 83.00 84 LYS A O 1
ATOM 676 N N . VAL A 1 85 ? -15.890 3.615 -1.549 1.00 87.94 85 VAL A N 1
ATOM 677 C CA . VAL A 1 85 ? -15.922 2.408 -0.730 1.00 87.94 85 VAL A CA 1
ATOM 678 C C . VAL A 1 85 ? -14.879 2.550 0.365 1.00 87.94 85 VAL A C 1
ATOM 680 O O . VAL A 1 85 ? -13.722 2.874 0.091 1.00 87.94 85 VAL A O 1
ATOM 683 N N . SER A 1 86 ? -15.286 2.269 1.597 1.00 89.25 86 SER A N 1
ATOM 684 C CA . SER A 1 86 ? -14.375 2.172 2.729 1.00 89.25 86 SER A CA 1
ATOM 685 C C . SER A 1 86 ? -14.286 0.727 3.201 1.00 89.25 86 SER A C 1
ATOM 687 O O . SER A 1 86 ? -15.294 0.025 3.276 1.00 89.25 86 SER A O 1
ATOM 689 N N . LYS A 1 87 ? -13.072 0.276 3.510 1.00 88.62 87 LYS A N 1
ATOM 690 C CA . LYS A 1 87 ? -12.782 -1.057 4.045 1.00 88.62 87 LYS A CA 1
ATOM 691 C C . LYS A 1 87 ? -11.976 -0.937 5.336 1.00 88.62 87 LYS A C 1
ATOM 693 O O . LYS A 1 87 ? -11.328 0.089 5.540 1.00 88.62 87 LYS A O 1
ATOM 698 N N . PRO A 1 88 ? -11.979 -1.967 6.196 1.00 88.31 88 PRO A N 1
ATOM 699 C CA . PRO A 1 88 ? -11.125 -1.980 7.374 1.00 88.31 88 PRO A CA 1
ATOM 700 C C . PRO A 1 88 ? -9.656 -1.748 7.002 1.00 88.31 88 PRO A C 1
ATOM 702 O O . PRO A 1 88 ? -9.179 -2.260 5.986 1.00 88.31 88 PRO A O 1
ATOM 705 N N . ILE A 1 89 ? -8.916 -1.025 7.842 1.00 86.62 89 ILE A N 1
ATOM 706 C CA . ILE A 1 89 ? -7.481 -0.762 7.654 1.00 86.62 89 ILE A CA 1
ATOM 707 C C . ILE A 1 89 ? -6.660 -2.055 7.522 1.00 86.62 89 ILE A C 1
ATOM 709 O O . ILE A 1 89 ? -5.640 -2.085 6.840 1.00 86.62 89 ILE A O 1
ATOM 713 N N . THR A 1 90 ? -7.136 -3.165 8.088 1.00 86.69 90 THR A N 1
ATOM 714 C CA . THR A 1 90 ? -6.535 -4.492 7.904 1.00 86.69 90 THR A CA 1
ATOM 715 C C . THR A 1 90 ? -6.500 -4.920 6.434 1.00 86.69 90 THR A C 1
ATOM 717 O O . THR A 1 90 ? -5.501 -5.493 6.003 1.00 86.69 90 THR A O 1
ATOM 720 N N . ASN A 1 91 ? -7.516 -4.575 5.634 1.00 89.81 91 ASN A N 1
ATOM 721 C CA . ASN A 1 91 ? -7.518 -4.826 4.191 1.00 89.81 91 ASN A CA 1
ATOM 722 C C . ASN A 1 91 ? -6.424 -4.010 3.481 1.00 89.81 91 ASN A C 1
ATOM 724 O O . ASN A 1 91 ? -5.730 -4.547 2.622 1.00 89.81 91 ASN A O 1
ATOM 728 N N . LEU A 1 92 ? -6.225 -2.739 3.859 1.00 89.88 92 LEU A N 1
ATOM 729 C CA . LEU A 1 92 ? -5.139 -1.901 3.327 1.00 89.88 92 LEU A CA 1
ATOM 730 C C . LEU A 1 92 ? -3.769 -2.548 3.587 1.00 89.88 92 LEU A C 1
ATOM 732 O O . LEU A 1 92 ? -2.962 -2.682 2.668 1.00 89.88 92 LEU A O 1
ATOM 736 N N . LEU A 1 93 ? -3.531 -2.995 4.824 1.00 88.19 93 LEU A N 1
ATOM 737 C CA . LEU A 1 93 ? -2.273 -3.633 5.219 1.00 88.19 93 LEU A CA 1
ATOM 738 C C . LEU A 1 93 ? -2.040 -4.964 4.490 1.00 88.19 93 LEU A C 1
ATOM 740 O O . LEU A 1 93 ? -0.911 -5.259 4.106 1.00 88.19 93 LEU A O 1
ATOM 744 N N . GLN A 1 94 ? -3.093 -5.747 4.247 1.00 89.56 94 GLN A N 1
ATOM 745 C CA . GLN A 1 94 ? -3.000 -6.979 3.457 1.00 89.56 94 GLN A CA 1
ATOM 746 C C . GLN A 1 94 ? -2.622 -6.707 1.997 1.00 89.56 94 GLN A C 1
ATOM 748 O O . GLN A 1 94 ? -1.786 -7.421 1.444 1.00 89.56 94 GLN A O 1
ATOM 753 N N . GLN A 1 95 ? -3.198 -5.673 1.374 1.00 90.00 95 GLN A N 1
ATOM 754 C CA . GLN A 1 95 ? -2.814 -5.289 0.013 1.00 90.00 95 GLN A CA 1
ATOM 755 C C . GLN A 1 95 ? -1.369 -4.784 -0.032 1.00 90.00 95 GLN A C 1
ATOM 757 O O . GLN A 1 95 ? -0.630 -5.135 -0.948 1.00 90.00 95 GLN A O 1
ATOM 762 N N . LEU A 1 96 ? -0.932 -4.027 0.979 1.00 88.38 96 LEU A N 1
ATOM 763 C CA . LEU A 1 96 ? 0.454 -3.576 1.082 1.00 88.38 96 LEU A CA 1
ATOM 764 C C . LEU A 1 96 ? 1.436 -4.746 1.251 1.00 88.38 96 LEU A C 1
ATOM 766 O O . LEU A 1 96 ? 2.446 -4.775 0.555 1.00 88.38 96 LEU A O 1
ATOM 770 N N . ASP A 1 97 ? 1.140 -5.726 2.112 1.00 86.12 97 ASP A N 1
ATOM 771 C CA . ASP A 1 97 ? 1.956 -6.944 2.272 1.00 86.12 97 ASP A CA 1
ATOM 772 C C . ASP A 1 97 ? 2.014 -7.770 0.978 1.00 86.12 97 ASP A C 1
ATOM 774 O O . ASP A 1 97 ? 3.069 -8.277 0.590 1.00 86.12 97 ASP A O 1
ATOM 778 N N . ARG A 1 98 ? 0.891 -7.871 0.260 1.00 87.44 98 ARG A N 1
ATOM 779 C CA . ARG A 1 98 ? 0.859 -8.505 -1.060 1.00 87.44 98 ARG A CA 1
ATOM 780 C C . ARG A 1 98 ? 1.765 -7.753 -2.035 1.00 87.44 98 ARG A C 1
ATOM 782 O O . ARG A 1 98 ? 2.608 -8.379 -2.668 1.00 87.44 98 ARG A O 1
ATOM 789 N N . CYS A 1 99 ? 1.634 -6.435 -2.134 1.00 86.31 99 CYS A N 1
ATOM 790 C CA . CYS A 1 99 ? 2.420 -5.618 -3.055 1.00 86.31 99 CYS A CA 1
ATOM 791 C C . CYS A 1 99 ? 3.916 -5.578 -2.702 1.00 86.31 99 CYS A C 1
ATOM 793 O O . CYS A 1 99 ? 4.757 -5.630 -3.596 1.00 86.31 99 CYS A O 1
ATOM 795 N N . SER A 1 100 ? 4.279 -5.548 -1.418 1.00 80.88 100 SER A N 1
ATOM 796 C CA . SER A 1 100 ? 5.680 -5.494 -0.979 1.00 80.88 100 SER A CA 1
ATOM 797 C C . SER A 1 100 ? 6.464 -6.754 -1.363 1.00 80.88 100 SER A C 1
ATOM 799 O O . SER A 1 100 ? 7.636 -6.662 -1.739 1.00 80.88 100 SER A O 1
ATOM 801 N N . LYS A 1 101 ? 5.801 -7.919 -1.346 1.00 77.06 101 LYS A N 1
ATOM 802 C CA . LYS A 1 101 ? 6.355 -9.196 -1.822 1.00 77.06 101 LYS A CA 1
ATOM 803 C C . LYS A 1 101 ? 6.633 -9.187 -3.323 1.00 77.06 101 LYS A C 1
ATOM 805 O O . LYS A 1 101 ? 7.610 -9.786 -3.755 1.00 77.06 101 LYS A O 1
ATOM 810 N N . TRP A 1 102 ? 5.800 -8.505 -4.106 1.00 70.75 102 TRP A N 1
ATOM 811 C CA . TRP A 1 102 ? 5.988 -8.371 -5.554 1.00 70.75 102 TRP A CA 1
ATOM 812 C C . TRP A 1 102 ? 7.077 -7.357 -5.908 1.00 70.75 102 TRP A C 1
ATOM 814 O O . TRP A 1 102 ? 7.836 -7.567 -6.849 1.00 70.75 102 TRP A O 1
ATOM 824 N N . LEU A 1 103 ? 7.175 -6.277 -5.135 1.00 66.50 103 LEU A N 1
ATOM 825 C CA . LEU A 1 103 ? 8.086 -5.163 -5.397 1.00 66.50 103 LEU A CA 1
ATOM 826 C C . LEU A 1 103 ? 9.516 -5.386 -4.873 1.00 66.50 103 LEU A C 1
ATOM 828 O O . LEU A 1 103 ? 10.356 -4.507 -5.041 1.00 66.50 103 LEU A O 1
ATOM 832 N N . ASN A 1 104 ? 9.819 -6.538 -4.253 1.00 57.44 104 ASN A N 1
ATOM 833 C CA . ASN A 1 104 ? 11.118 -6.823 -3.624 1.00 57.44 104 ASN A CA 1
ATOM 834 C C . ASN A 1 104 ? 11.617 -5.647 -2.761 1.00 57.44 104 ASN A C 1
ATOM 836 O O . ASN A 1 104 ? 12.749 -5.182 -2.900 1.00 57.44 104 ASN A O 1
ATOM 840 N N . PHE A 1 105 ? 10.784 -5.195 -1.817 1.00 54.88 105 PHE A N 1
ATOM 841 C CA . PHE A 1 105 ? 11.099 -4.102 -0.877 1.00 54.88 105 PHE A CA 1
ATOM 842 C C . PHE A 1 105 ? 12.415 -4.305 -0.077 1.00 54.88 105 PHE A C 1
ATOM 844 O O . PHE A 1 105 ? 12.905 -3.382 0.566 1.00 54.88 105 PHE A O 1
ATOM 851 N N . ASN A 1 106 ? 13.010 -5.504 -0.130 1.00 43.91 106 ASN A N 1
ATOM 852 C CA . ASN A 1 106 ? 14.248 -5.908 0.545 1.00 43.91 106 ASN A CA 1
ATOM 853 C C . ASN A 1 106 ? 15.560 -5.500 -0.162 1.00 43.91 106 ASN A C 1
ATOM 855 O O . ASN A 1 106 ? 16.628 -5.750 0.392 1.00 43.91 106 ASN A O 1
ATOM 859 N N . ALA A 1 107 ? 15.535 -4.909 -1.362 1.00 44.50 107 ALA A N 1
ATOM 860 C CA . ALA A 1 107 ? 16.763 -4.692 -2.143 1.00 44.50 107 ALA A CA 1
ATOM 861 C C . ALA A 1 107 ? 17.572 -3.419 -1.793 1.00 44.50 107 ALA A C 1
ATOM 863 O O . ALA A 1 107 ? 18.629 -3.204 -2.379 1.00 44.50 107 ALA A O 1
ATOM 864 N N . GLN A 1 108 ? 17.129 -2.574 -0.851 1.00 41.88 108 GLN A N 1
ATOM 865 C CA . GLN A 1 108 ? 17.787 -1.284 -0.558 1.00 41.88 108 GLN A CA 1
ATOM 866 C C . GLN A 1 108 ? 18.201 -1.073 0.910 1.00 41.88 108 GLN A C 1
ATOM 868 O O . GLN A 1 108 ? 18.273 0.058 1.380 1.00 41.88 108 GLN A O 1
ATOM 873 N N . SER A 1 109 ? 18.559 -2.137 1.637 1.00 40.44 109 SER A N 1
ATOM 874 C CA . SER A 1 109 ? 19.301 -2.003 2.907 1.00 40.44 109 SER A CA 1
ATOM 875 C C . SER A 1 109 ? 20.763 -2.455 2.825 1.00 40.44 109 SER A C 1
ATOM 877 O O . SER A 1 109 ? 21.373 -2.745 3.851 1.00 40.44 109 SER A O 1
ATOM 879 N N . SER A 1 110 ? 21.346 -2.537 1.628 1.00 43.72 110 SER A N 1
ATOM 880 C CA . SER A 1 110 ? 22.773 -2.828 1.468 1.00 43.72 110 SER A CA 1
ATOM 881 C C . SER A 1 110 ? 23.345 -2.155 0.226 1.00 43.72 110 SER A C 1
ATOM 883 O O . SER A 1 110 ? 23.377 -2.735 -0.855 1.00 43.72 110 SER A O 1
ATOM 885 N N . SER A 1 111 ? 23.840 -0.936 0.405 1.00 32.97 111 SER A N 1
ATOM 886 C CA . SER A 1 111 ? 24.987 -0.457 -0.360 1.00 32.97 111 SER A CA 1
ATOM 887 C C . SER A 1 111 ? 25.859 0.355 0.587 1.00 32.97 111 SER A C 1
ATOM 889 O O . SER A 1 111 ? 25.783 1.578 0.643 1.00 32.97 111 SER A O 1
ATOM 891 N N . SER A 1 112 ? 26.641 -0.363 1.391 1.00 37.25 112 SER A N 1
ATOM 892 C CA . SER A 1 112 ? 27.913 0.158 1.876 1.00 37.25 112 SER A CA 1
ATOM 893 C C . SER A 1 112 ? 28.864 0.223 0.687 1.00 37.25 112 SER A C 1
ATOM 895 O O . SER A 1 112 ? 29.022 -0.775 -0.012 1.00 37.25 112 SER A O 1
ATOM 897 N N . ASN A 1 113 ? 29.468 1.387 0.481 1.00 31.84 113 ASN A N 1
ATOM 898 C CA . ASN A 1 113 ? 30.879 1.536 0.143 1.00 31.84 113 ASN A CA 1
ATOM 899 C C . ASN A 1 113 ? 31.344 2.870 0.719 1.00 31.84 113 ASN A C 1
ATOM 901 O O . ASN A 1 113 ? 30.645 3.875 0.464 1.00 31.84 113 ASN A O 1
#

Radius of gyration: 15.75 Å; chains: 1; bounding box: 47×31×42 Å

Foldseek 3Di:
DDPPPPPPPPPDDDDDDPPPPVQDWDFDCVVVLVVQCDLLLLLRLLVRVVVVPPCVPVSVLSVVVSVVVVDDSVVSPVPDDGHPDIDGVVNSVVSVVVNCVVVVSVPPPDDDD

Organism: NCBI:txid704102